Protein AF-A0A933EA79-F1 (afdb_monomer)

Structure (mmCIF, N/CA/C/O backbone):
data_AF-A0A933EA79-F1
#
_entry.id   AF-A0A933EA79-F1
#
loop_
_atom_site.group_PDB
_atom_site.id
_atom_site.type_symbol
_atom_site.label_atom_id
_atom_site.label_alt_id
_atom_site.label_comp_id
_atom_site.label_asym_id
_atom_site.label_entity_id
_atom_site.label_seq_id
_atom_site.pdbx_PDB_ins_code
_atom_site.Cartn_x
_atom_site.Cartn_y
_atom_site.Cartn_z
_atom_site.occupancy
_atom_site.B_iso_or_equiv
_atom_site.auth_seq_id
_atom_site.auth_comp_id
_atom_site.auth_asym_id
_atom_site.auth_atom_id
_atom_site.pdbx_PDB_model_num
ATOM 1 N N . MET A 1 1 ? -2.846 12.516 13.231 1.00 61.47 1 MET A N 1
ATOM 2 C CA . MET A 1 1 ? -3.887 11.471 13.381 1.00 61.47 1 MET A CA 1
ATOM 3 C C . MET A 1 1 ? -3.884 10.872 14.787 1.00 61.47 1 MET A C 1
ATOM 5 O O . MET A 1 1 ? -4.948 10.807 15.383 1.00 61.47 1 MET A O 1
ATOM 9 N N . ALA A 1 2 ? -2.713 10.532 15.344 1.00 61.44 2 ALA A N 1
ATOM 10 C CA . ALA A 1 2 ? -2.578 9.963 16.691 1.00 61.44 2 ALA A CA 1
ATOM 11 C C . ALA A 1 2 ? -3.195 10.804 17.834 1.00 61.44 2 ALA A C 1
ATOM 13 O O . ALA A 1 2 ? -3.840 10.235 18.708 1.00 61.44 2 ALA A O 1
ATOM 14 N N . ALA A 1 3 ? -3.081 12.141 17.806 1.00 64.50 3 ALA A N 1
ATOM 15 C CA . ALA A 1 3 ? -3.673 13.012 18.836 1.00 64.50 3 ALA A CA 1
ATOM 16 C C . ALA A 1 3 ? -5.200 12.821 18.971 1.00 64.50 3 ALA A C 1
ATOM 18 O O . ALA A 1 3 ? -5.701 12.568 20.063 1.00 64.50 3 ALA A O 1
ATOM 19 N N . ASN A 1 4 ? -5.920 12.787 17.844 1.00 82.12 4 ASN A N 1
ATOM 20 C CA . ASN A 1 4 ? -7.371 12.563 17.830 1.00 82.12 4 ASN A CA 1
ATOM 21 C C . ASN A 1 4 ? -7.757 11.154 18.317 1.00 82.12 4 ASN A C 1
ATOM 23 O O . ASN A 1 4 ? -8.870 10.949 18.793 1.00 82.12 4 ASN A O 1
ATOM 27 N N . LEU A 1 5 ? -6.873 10.160 18.173 1.00 85.62 5 LEU A N 1
ATOM 28 C CA . LEU A 1 5 ? -7.143 8.791 18.617 1.00 85.62 5 LEU A CA 1
ATOM 29 C C . LEU A 1 5 ? -7.108 8.680 20.146 1.00 85.62 5 LEU A C 1
ATOM 31 O O . LEU A 1 5 ? -7.945 7.988 20.724 1.00 85.62 5 LEU A O 1
ATOM 35 N N . ILE A 1 6 ? -6.172 9.373 20.797 1.00 86.50 6 ILE A N 1
ATOM 36 C CA . ILE A 1 6 ? -6.068 9.400 22.262 1.00 86.50 6 ILE A CA 1
ATOM 37 C C . ILE A 1 6 ? -7.320 10.047 22.862 1.00 86.50 6 ILE A C 1
ATOM 39 O O . ILE A 1 6 ? -7.935 9.464 23.752 1.00 86.50 6 ILE A O 1
ATOM 43 N N . GLU A 1 7 ? -7.758 11.184 22.318 1.00 87.00 7 GLU A N 1
ATOM 44 C CA . GLU A 1 7 ? -9.000 11.853 22.735 1.00 87.00 7 GLU A CA 1
ATOM 45 C C . GLU A 1 7 ? -10.228 10.942 22.571 1.00 87.00 7 GLU A C 1
ATOM 47 O O . GLU A 1 7 ? -11.078 10.839 23.459 1.00 87.00 7 GLU A O 1
ATOM 52 N N . LEU A 1 8 ? -10.304 10.217 21.450 1.00 85.94 8 LEU A N 1
ATOM 53 C CA . LEU A 1 8 ? -11.374 9.255 21.197 1.00 85.94 8 LEU A CA 1
ATOM 54 C C . LEU A 1 8 ? -11.395 8.129 22.238 1.00 85.94 8 LEU A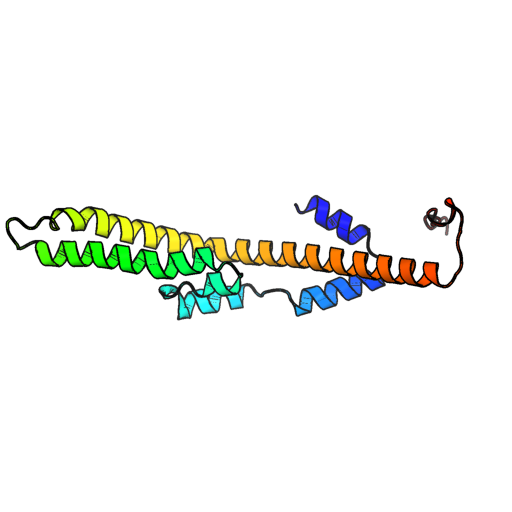 C 1
ATOM 56 O O . LEU A 1 8 ? -12.479 7.772 22.699 1.00 85.94 8 LEU A O 1
ATOM 60 N N . LYS A 1 9 ? -10.235 7.600 22.643 1.00 89.00 9 LYS A N 1
ATOM 61 C CA . LYS A 1 9 ? -10.135 6.575 23.696 1.00 89.00 9 LYS A CA 1
ATOM 62 C C . LYS A 1 9 ? -10.528 7.114 25.067 1.00 89.00 9 LYS A C 1
ATOM 64 O O . LYS A 1 9 ? -11.269 6.450 25.780 1.00 89.00 9 LYS A O 1
ATOM 69 N N . GLN A 1 10 ? -10.097 8.329 25.403 1.00 88.69 10 GLN A N 1
ATOM 70 C CA . GLN A 1 10 ? -10.437 8.991 26.668 1.00 88.69 10 GLN A CA 1
ATOM 71 C C . GLN A 1 10 ? -11.938 9.282 26.807 1.00 88.69 10 GLN A C 1
ATOM 73 O O . GLN A 1 10 ? -12.447 9.375 27.919 1.00 88.69 10 GLN A O 1
ATOM 78 N N . SER A 1 11 ? -12.662 9.405 25.690 1.00 85.94 11 SER A N 1
ATOM 79 C CA . SER A 1 11 ? -14.118 9.596 25.699 1.00 85.94 11 SER A CA 1
ATOM 80 C C . SER A 1 11 ? -14.929 8.332 26.026 1.00 85.94 11 SER A C 1
ATOM 82 O O . SER A 1 11 ? -16.154 8.411 26.149 1.00 85.94 11 SER A O 1
ATOM 84 N N . LEU A 1 12 ? -14.284 7.163 26.115 1.00 87.12 12 LEU A N 1
ATOM 85 C CA . LEU A 1 12 ? -14.943 5.879 26.351 1.00 87.12 12 LEU A CA 1
ATOM 86 C C . LEU A 1 12 ? -14.962 5.521 27.836 1.00 87.12 12 LEU A C 1
ATOM 88 O O . LEU A 1 12 ? -14.043 5.836 28.584 1.00 87.12 12 LEU A O 1
ATOM 92 N N . THR A 1 13 ? -16.007 4.807 28.254 1.00 91.31 13 THR A N 1
ATOM 93 C CA . THR A 1 13 ? -16.044 4.199 29.591 1.00 91.31 13 THR A CA 1
ATOM 94 C C . THR A 1 13 ? -15.141 2.965 29.664 1.00 91.31 13 THR A C 1
ATOM 96 O O . THR A 1 13 ? -14.873 2.336 28.644 1.00 91.31 13 THR A O 1
ATOM 99 N N . GLU A 1 14 ? -14.751 2.542 30.869 1.00 91.19 14 GLU A N 1
ATOM 100 C CA . GLU A 1 14 ? -13.948 1.321 31.096 1.00 91.19 14 GLU A CA 1
ATOM 101 C C . GLU A 1 14 ? -14.539 0.074 30.414 1.00 91.19 14 GLU A C 1
ATOM 103 O O . GLU A 1 14 ? -13.849 -0.704 29.756 1.00 91.19 14 GLU A O 1
ATOM 108 N N . GLN A 1 15 ? -15.862 -0.094 30.501 1.00 88.25 15 GLN A N 1
ATOM 109 C CA . GLN A 1 15 ? -16.555 -1.197 29.833 1.00 88.25 15 GLN A CA 1
ATOM 110 C C . GLN A 1 15 ? -16.462 -1.087 28.304 1.00 88.25 15 GLN A C 1
ATOM 112 O O . GLN A 1 15 ? -16.255 -2.090 27.622 1.00 88.25 15 GLN A O 1
ATOM 117 N N . GLN A 1 16 ? -16.602 0.124 27.757 1.00 88.69 16 GLN A N 1
ATOM 118 C CA . GLN A 1 16 ? -16.485 0.375 26.320 1.00 88.69 16 GLN A CA 1
ATOM 119 C C . GLN A 1 16 ? -15.050 0.193 25.820 1.00 88.69 16 GLN A C 1
ATOM 121 O O . GLN A 1 16 ? -14.868 -0.330 24.723 1.00 88.69 16 GLN A O 1
ATOM 126 N N . LEU A 1 17 ? -14.052 0.575 26.619 1.00 92.56 17 LEU A N 1
ATOM 127 C CA . LEU A 1 17 ? -12.638 0.365 26.329 1.00 92.56 17 LEU A CA 1
ATOM 128 C C . LEU A 1 17 ? -12.315 -1.130 26.274 1.00 92.56 17 LEU A C 1
ATOM 130 O O . LEU A 1 17 ? -11.732 -1.593 25.300 1.00 92.56 17 LEU A O 1
ATOM 134 N N . LYS A 1 18 ? -12.804 -1.915 27.240 1.00 92.94 18 LYS A N 1
ATOM 135 C CA . LYS A 1 18 ? -12.644 -3.374 27.221 1.00 92.94 18 LYS A CA 1
ATOM 136 C C . LYS A 1 18 ? -13.268 -4.010 25.976 1.00 92.94 18 LYS A C 1
ATOM 138 O O . LYS A 1 18 ? -12.674 -4.893 25.364 1.00 92.94 18 LYS A O 1
ATOM 143 N N . VAL A 1 19 ? -14.457 -3.558 25.568 1.00 92.81 19 VAL A N 1
ATOM 144 C CA . VAL A 1 19 ? -15.095 -4.021 24.322 1.00 92.81 19 VAL A CA 1
ATOM 145 C C . VAL A 1 19 ? -14.287 -3.597 23.092 1.00 92.81 19 VAL A C 1
ATOM 147 O O . VAL A 1 19 ? -14.123 -4.403 22.178 1.00 92.81 19 VAL A O 1
ATOM 150 N N . LEU A 1 20 ? -13.763 -2.367 23.066 1.00 93.62 20 LEU A N 1
ATOM 151 C CA . LEU A 1 20 ? -12.885 -1.884 22.001 1.00 93.62 20 LEU A CA 1
ATOM 152 C C . LEU A 1 20 ? -11.650 -2.773 21.867 1.00 93.62 20 LEU A C 1
ATOM 154 O O . LEU A 1 20 ? -11.364 -3.219 20.763 1.00 93.62 20 LEU A O 1
ATOM 158 N N . GLU A 1 21 ? -10.944 -3.045 22.962 1.00 93.94 21 GLU A N 1
ATOM 159 C CA . GLU A 1 21 ? -9.731 -3.866 22.962 1.00 93.94 21 GLU A CA 1
ATOM 160 C C . GLU A 1 21 ? -10.007 -5.296 22.503 1.00 93.94 21 GLU A C 1
ATOM 162 O O . GLU A 1 21 ? -9.278 -5.821 21.663 1.00 93.94 21 GLU A O 1
ATOM 167 N N . LEU A 1 22 ? -11.088 -5.911 22.995 1.00 94.31 22 LEU A N 1
ATOM 168 C CA . LEU A 1 22 ? -11.519 -7.240 22.555 1.00 94.31 22 LEU A CA 1
ATOM 169 C C . LEU A 1 22 ? -11.781 -7.265 21.047 1.00 94.31 22 LEU A C 1
ATOM 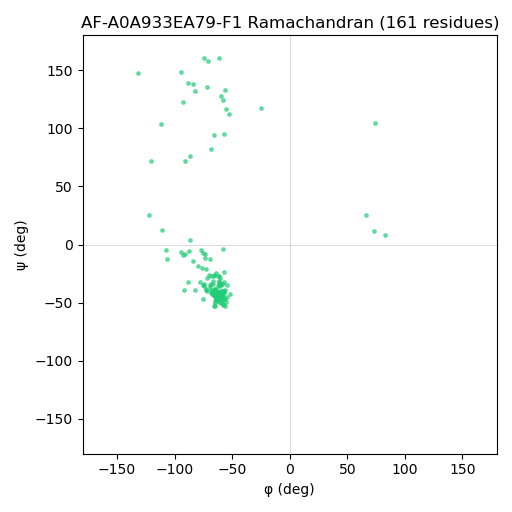171 O O . LEU A 1 22 ? -11.312 -8.152 20.334 1.00 94.31 22 LEU A O 1
ATOM 175 N N . GLU A 1 23 ? -12.516 -6.275 20.552 1.00 93.69 23 GLU A N 1
ATOM 176 C CA . GLU A 1 23 ? -12.939 -6.229 19.161 1.00 93.69 23 GLU A CA 1
ATOM 177 C C . GLU A 1 23 ? -11.802 -5.835 18.210 1.00 93.69 23 GLU A C 1
ATOM 179 O O . GLU A 1 23 ? -11.712 -6.350 17.090 1.00 93.69 23 GLU A O 1
ATOM 184 N N . LEU A 1 24 ? -10.906 -4.961 18.668 1.00 93.94 24 LEU A N 1
ATOM 185 C CA . LEU A 1 24 ? -9.678 -4.605 17.977 1.00 93.94 24 LEU A CA 1
ATOM 186 C C . LEU A 1 24 ? -8.767 -5.823 17.892 1.00 93.94 24 LEU A C 1
ATOM 188 O O . LEU A 1 24 ? -8.396 -6.197 16.787 1.00 93.94 24 LEU A O 1
ATOM 192 N N . ASN A 1 25 ? -8.472 -6.497 19.005 1.00 93.75 25 ASN A N 1
ATOM 193 C CA . ASN A 1 25 ? -7.634 -7.698 19.007 1.00 93.75 25 ASN A CA 1
ATOM 194 C C . ASN A 1 25 ? -8.211 -8.810 18.123 1.00 93.75 25 ASN A C 1
ATOM 196 O O . ASN A 1 25 ? -7.453 -9.517 17.464 1.00 93.75 25 ASN A O 1
ATOM 200 N N . ARG A 1 26 ? -9.542 -8.927 18.041 1.00 94.12 26 ARG A N 1
ATOM 201 C CA . ARG A 1 26 ? -10.214 -9.895 17.164 1.00 94.12 26 ARG A CA 1
ATOM 202 C C . ARG A 1 26 ? -10.080 -9.571 15.673 1.00 94.12 26 ARG A C 1
ATOM 204 O O . ARG A 1 26 ? -10.034 -10.489 14.859 1.00 94.12 26 ARG A O 1
ATOM 211 N N . ARG A 1 27 ? -10.074 -8.289 15.289 1.00 92.56 27 ARG A N 1
ATOM 212 C CA . ARG A 1 27 ? -10.087 -7.857 13.875 1.00 92.56 27 ARG A CA 1
ATOM 213 C C . ARG A 1 27 ? -8.759 -7.307 13.354 1.00 92.56 27 ARG A C 1
ATOM 215 O O . ARG A 1 27 ? -8.620 -7.134 12.141 1.00 92.56 27 ARG A O 1
ATOM 222 N N . LYS A 1 28 ? -7.808 -7.020 14.241 1.00 92.44 28 LYS A N 1
ATOM 223 C CA . LYS A 1 28 ? -6.493 -6.472 13.912 1.00 92.44 28 LYS A CA 1
ATOM 224 C C . LYS A 1 28 ? -5.786 -7.385 12.918 1.00 92.44 28 LYS A C 1
ATOM 226 O O . LYS A 1 28 ? -5.721 -8.600 13.090 1.00 92.44 28 LYS A O 1
ATOM 231 N N . LYS A 1 29 ? -5.231 -6.786 11.870 1.00 89.62 29 LYS A N 1
ATOM 232 C CA . LYS A 1 29 ? -4.420 -7.494 10.882 1.00 89.62 29 LYS A CA 1
ATOM 233 C C . LYS A 1 29 ? -3.003 -7.629 11.419 1.00 89.62 29 LYS A C 1
ATOM 235 O O . LYS A 1 29 ? -2.423 -6.656 11.906 1.00 89.62 29 LYS A O 1
ATOM 240 N N . SER A 1 30 ? -2.444 -8.831 11.335 1.00 90.88 30 SER A N 1
ATOM 241 C CA . SER A 1 30 ? -1.063 -9.077 11.739 1.00 90.88 30 SER A CA 1
ATOM 242 C C . SER A 1 30 ? -0.098 -8.735 10.605 1.00 90.88 30 SER A C 1
ATOM 244 O O . SER A 1 30 ? -0.340 -9.042 9.436 1.00 90.88 30 SER A O 1
ATOM 246 N N . THR A 1 31 ? 1.009 -8.093 10.969 1.00 89.31 31 THR A N 1
ATOM 247 C CA . THR A 1 31 ? 2.069 -7.706 10.036 1.00 89.31 31 THR A CA 1
ATOM 248 C C . THR A 1 31 ? 2.748 -8.917 9.386 1.00 89.31 31 THR A C 1
ATOM 250 O O . THR A 1 31 ? 2.857 -8.925 8.162 1.00 89.31 31 THR A O 1
ATOM 253 N N . PRO A 1 32 ? 3.127 -9.988 10.117 1.00 88.06 32 PRO A N 1
ATOM 254 C CA . PRO A 1 32 ? 3.738 -11.170 9.498 1.00 88.06 32 PRO A CA 1
ATOM 255 C C . PRO A 1 32 ? 2.820 -11.860 8.483 1.00 88.06 32 PRO A C 1
ATOM 257 O O . PRO A 1 32 ? 3.281 -12.337 7.450 1.00 88.06 32 PRO A O 1
ATOM 260 N N . LEU A 1 33 ? 1.505 -11.855 8.729 1.00 88.44 33 LEU A N 1
ATOM 261 C CA . LEU A 1 33 ? 0.533 -12.421 7.795 1.00 88.44 33 LEU A CA 1
ATOM 262 C C . LEU A 1 33 ? 0.344 -11.549 6.549 1.00 88.44 33 LEU A C 1
ATOM 264 O O . LEU A 1 33 ? -0.086 -12.065 5.528 1.00 88.44 33 LEU A O 1
ATOM 268 N N . ALA A 1 34 ? 0.691 -10.259 6.600 1.00 87.62 34 ALA A N 1
ATOM 269 C CA . ALA A 1 34 ? 0.791 -9.425 5.405 1.00 87.62 34 ALA A CA 1
ATOM 270 C C . ALA A 1 34 ? 2.062 -9.747 4.596 1.00 87.62 34 ALA A C 1
ATOM 272 O O . ALA A 1 34 ? 2.020 -9.747 3.365 1.00 87.62 34 ALA A O 1
ATOM 273 N N . TYR A 1 35 ? 3.172 -10.066 5.274 1.00 88.50 35 TYR A N 1
ATOM 274 C CA . TYR A 1 35 ? 4.432 -10.468 4.636 1.00 88.50 35 TYR A CA 1
ATOM 275 C C . TYR A 1 35 ? 4.382 -11.872 4.018 1.00 88.50 35 TYR A C 1
ATOM 277 O O . TYR A 1 35 ? 5.064 -12.118 3.028 1.00 88.50 35 TYR A O 1
ATOM 285 N N . ALA A 1 36 ? 3.569 -12.795 4.537 1.00 90.19 36 ALA A N 1
ATOM 286 C CA . ALA A 1 36 ? 3.471 -14.146 3.976 1.00 90.19 36 ALA A CA 1
ATOM 287 C C . ALA A 1 36 ? 3.005 -14.157 2.495 1.00 90.19 36 ALA A C 1
ATOM 289 O O . ALA A 1 36 ? 3.708 -14.732 1.661 1.00 90.19 36 ALA A O 1
ATOM 290 N N . PRO A 1 37 ? 1.912 -13.470 2.102 1.00 86.56 37 PRO A N 1
ATOM 291 C CA . PRO A 1 37 ? 1.548 -13.291 0.697 1.00 86.56 37 PRO A CA 1
ATOM 292 C C . PRO A 1 37 ? 2.597 -12.533 -0.112 1.00 86.56 37 PRO A C 1
ATOM 294 O O . PRO A 1 37 ? 2.741 -12.799 -1.299 1.00 86.56 37 PRO A O 1
ATOM 297 N N . TRP A 1 38 ? 3.335 -11.611 0.512 1.00 85.31 38 TRP A N 1
ATOM 298 C CA . TRP A 1 38 ? 4.444 -10.937 -0.156 1.00 85.31 38 TRP A CA 1
ATOM 299 C C . TRP A 1 38 ? 5.565 -11.932 -0.496 1.00 85.31 38 TRP A C 1
ATOM 301 O O . TRP A 1 38 ? 6.107 -11.869 -1.587 1.00 85.31 38 TRP A O 1
ATOM 311 N N . PHE A 1 39 ? 5.883 -12.908 0.355 1.00 83.62 39 PHE A N 1
ATOM 312 C CA . PHE A 1 39 ? 6.926 -13.895 0.050 1.00 83.62 39 PHE A CA 1
ATOM 313 C C . PHE A 1 39 ? 6.473 -14.946 -0.980 1.00 83.62 39 PHE A C 1
ATOM 315 O O . PHE A 1 39 ? 7.180 -15.211 -1.948 1.00 83.62 39 PHE A O 1
ATOM 322 N N . PHE A 1 40 ? 5.281 -15.526 -0.811 1.00 84.31 40 PHE A N 1
ATOM 323 C CA . PHE A 1 40 ? 4.829 -16.649 -1.647 1.00 84.31 40 PHE A CA 1
ATOM 324 C C . PHE A 1 40 ? 4.094 -16.223 -2.929 1.00 84.31 40 PHE A C 1
ATOM 326 O O . PHE A 1 40 ? 4.174 -16.905 -3.949 1.00 84.31 40 PHE A O 1
ATOM 333 N N . LEU A 1 41 ? 3.367 -15.103 -2.891 1.00 85.00 41 LEU A N 1
ATOM 334 C CA . LEU A 1 41 ? 2.468 -14.637 -3.959 1.00 85.00 41 LEU A CA 1
ATOM 335 C C . LEU A 1 41 ? 2.842 -13.225 -4.461 1.00 85.00 41 LEU A C 1
ATOM 337 O O . LEU A 1 41 ? 1.994 -12.497 -4.990 1.00 85.00 41 LEU A O 1
ATOM 341 N N . SER A 1 42 ? 4.114 -12.830 -4.322 1.00 74.69 42 SER A N 1
ATOM 342 C CA . SER A 1 42 ? 4.617 -11.504 -4.728 1.00 74.69 42 SER A CA 1
ATOM 343 C C . SER A 1 42 ? 4.320 -11.152 -6.187 1.00 74.69 42 SER A C 1
ATOM 345 O O . SER A 1 42 ? 4.024 -10.005 -6.510 1.00 74.69 42 SER A O 1
ATOM 347 N N . TRP A 1 43 ? 4.340 -12.151 -7.067 1.00 68.81 43 TRP A N 1
ATOM 348 C CA . TRP A 1 43 ? 4.103 -12.011 -8.504 1.00 68.81 43 TRP A CA 1
ATOM 349 C C . TRP A 1 43 ? 2.627 -11.758 -8.871 1.00 68.81 43 TRP A C 1
ATOM 351 O O . TRP A 1 43 ? 2.349 -11.370 -10.000 1.00 68.81 43 TRP A O 1
ATOM 361 N N . ILE A 1 44 ? 1.688 -11.924 -7.927 1.00 80.62 44 ILE A N 1
ATOM 362 C CA . ILE A 1 44 ? 0.249 -11.627 -8.102 1.00 80.62 44 ILE A CA 1
ATOM 363 C C . ILE A 1 44 ? -0.163 -10.357 -7.325 1.00 80.62 44 ILE A C 1
ATOM 365 O O . ILE A 1 44 ? -1.311 -9.931 -7.382 1.00 80.62 44 ILE A O 1
ATOM 369 N N . GLY A 1 45 ? 0.728 -9.745 -6.532 1.00 81.31 45 GLY A N 1
ATOM 370 C CA . GLY A 1 45 ? 0.366 -8.577 -5.711 1.00 81.31 45 GLY A CA 1
ATOM 371 C C . GLY A 1 45 ? -0.643 -8.877 -4.592 1.00 81.31 45 GLY A C 1
ATOM 372 O O . GLY A 1 45 ? -1.381 -7.992 -4.153 1.00 81.31 45 GLY A O 1
ATOM 373 N N . THR A 1 46 ? -0.701 -10.130 -4.121 1.00 84.06 46 THR A N 1
ATOM 374 C CA . THR A 1 46 ? -1.736 -10.606 -3.177 1.00 84.06 46 THR A CA 1
ATOM 375 C C . THR A 1 46 ? -1.725 -9.853 -1.841 1.00 84.06 46 THR A C 1
ATOM 377 O O . THR A 1 46 ? -2.766 -9.665 -1.206 1.00 84.06 46 THR A O 1
ATOM 380 N N . HIS A 1 47 ? -0.566 -9.341 -1.423 1.00 83.38 47 HIS A N 1
ATOM 381 C CA . HIS A 1 47 ? -0.411 -8.561 -0.193 1.00 83.38 47 HIS A CA 1
ATOM 382 C C . HIS A 1 47 ? -1.237 -7.263 -0.184 1.00 83.38 47 HIS A C 1
ATOM 384 O O . HIS A 1 47 ? -1.670 -6.823 0.881 1.00 83.38 47 HIS A O 1
ATOM 390 N N . LYS A 1 48 ? -1.542 -6.675 -1.350 1.00 86.94 48 LYS A N 1
ATOM 391 C CA . LYS A 1 48 ? -2.415 -5.489 -1.457 1.00 86.94 48 LYS A CA 1
ATOM 392 C C . LYS A 1 48 ? -3.890 -5.821 -1.257 1.00 86.94 48 LYS A C 1
ATOM 394 O O . LYS A 1 48 ? -4.619 -5.042 -0.638 1.00 86.94 48 LYS A O 1
ATOM 399 N N . PHE A 1 49 ? -4.321 -7.001 -1.698 1.00 86.88 49 PHE A N 1
ATOM 400 C CA . PHE A 1 49 ? -5.685 -7.485 -1.479 1.00 86.88 49 PHE A CA 1
ATOM 401 C C . PHE A 1 49 ? -5.953 -7.789 -0.002 1.00 86.88 49 PHE A C 1
ATOM 403 O O . PHE A 1 49 ? -7.043 -7.501 0.489 1.00 86.88 49 PHE A O 1
ATOM 410 N N . TYR A 1 50 ? -4.946 -8.2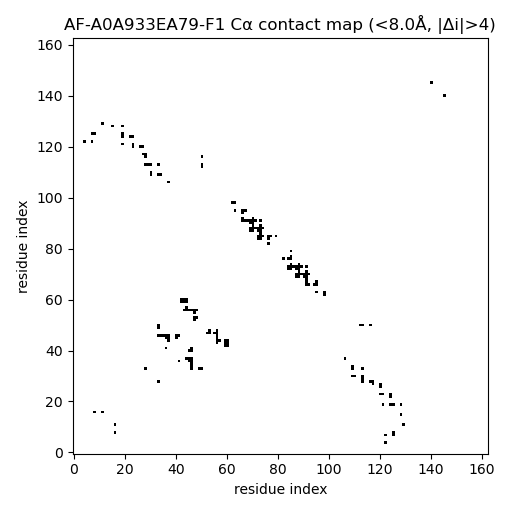66 0.739 1.00 86.19 50 TYR A N 1
ATOM 411 C CA . TYR A 1 50 ? -5.053 -8.469 2.189 1.00 86.19 50 TYR A CA 1
ATOM 412 C C . TYR A 1 50 ? -5.386 -7.175 2.954 1.00 86.19 50 TYR A C 1
ATOM 414 O O . TYR A 1 50 ? -6.128 -7.201 3.939 1.00 86.19 50 TYR A O 1
ATOM 422 N N . LEU A 1 51 ? -4.884 -6.036 2.467 1.00 84.81 51 LEU A N 1
ATOM 423 C CA . LEU A 1 51 ? -5.142 -4.701 3.014 1.00 84.81 51 LEU A CA 1
ATOM 424 C C . LEU A 1 51 ? -6.422 -4.044 2.461 1.00 84.81 51 LEU A C 1
ATOM 426 O O . LEU A 1 51 ? -6.698 -2.889 2.776 1.00 84.81 51 LEU A O 1
ATOM 430 N N . GLY A 1 52 ? -7.196 -4.745 1.624 1.00 83.31 52 GLY A N 1
ATOM 431 C CA . GLY A 1 52 ? -8.413 -4.217 0.996 1.00 83.31 52 GLY A CA 1
ATOM 432 C C . GLY A 1 52 ? -8.164 -3.203 -0.128 1.00 83.31 52 GLY A C 1
ATOM 433 O O . GLY A 1 52 ?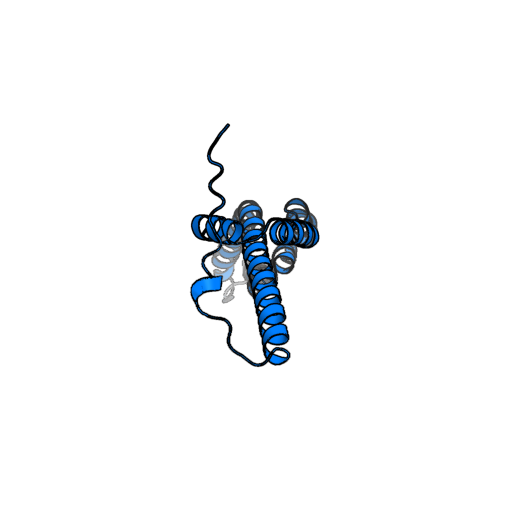 -9.100 -2.554 -0.592 1.00 83.31 52 GLY A O 1
ATOM 434 N N . LYS A 1 53 ? -6.918 -3.058 -0.596 1.00 85.94 53 LYS A N 1
ATOM 435 C CA . LYS A 1 53 ? -6.527 -2.108 -1.646 1.00 85.94 53 LYS A CA 1
ATOM 436 C C . LYS A 1 53 ? -6.603 -2.750 -3.035 1.00 85.94 53 LYS A C 1
ATOM 438 O O . LYS A 1 53 ? -5.581 -3.017 -3.662 1.00 85.94 53 LYS A O 1
ATOM 443 N N . ILE A 1 54 ? -7.823 -2.990 -3.519 1.00 85.50 54 ILE A N 1
ATOM 444 C CA . ILE A 1 54 ? -8.075 -3.711 -4.785 1.00 85.50 54 ILE A CA 1
ATOM 445 C C . ILE A 1 54 ? -7.401 -3.020 -5.983 1.00 85.50 54 ILE A C 1
ATOM 447 O O . ILE A 1 54 ? -6.751 -3.688 -6.782 1.00 85.50 54 ILE A O 1
ATOM 451 N N . GLY A 1 55 ? -7.496 -1.688 -6.083 1.00 85.06 55 GLY A N 1
ATOM 452 C CA . GLY A 1 55 ? -6.909 -0.935 -7.201 1.00 85.06 55 GLY A CA 1
ATOM 453 C C . GLY A 1 55 ? -5.382 -1.048 -7.282 1.00 85.06 55 GLY A C 1
ATOM 454 O O . GLY A 1 55 ? -4.841 -1.298 -8.355 1.00 85.06 55 GLY A O 1
ATOM 455 N N . GLU A 1 56 ? -4.685 -0.941 -6.144 1.00 84.69 56 GLU A N 1
ATOM 456 C CA . GLU A 1 56 ? -3.229 -1.151 -6.095 1.00 84.69 56 GLU A CA 1
ATOM 457 C C . GLU A 1 56 ? -2.871 -2.611 -6.421 1.00 84.69 56 GLU A C 1
ATOM 459 O O . GLU A 1 56 ? -1.915 -2.852 -7.151 1.00 84.69 56 GLU A O 1
ATOM 464 N N . GLY A 1 57 ? -3.658 -3.582 -5.941 1.00 86.38 57 GLY A N 1
ATOM 465 C CA . GLY A 1 57 ? -3.466 -5.001 -6.263 1.00 86.38 57 GLY A CA 1
ATOM 466 C C . GLY A 1 57 ? -3.576 -5.297 -7.760 1.00 86.38 57 GLY A C 1
ATOM 467 O O .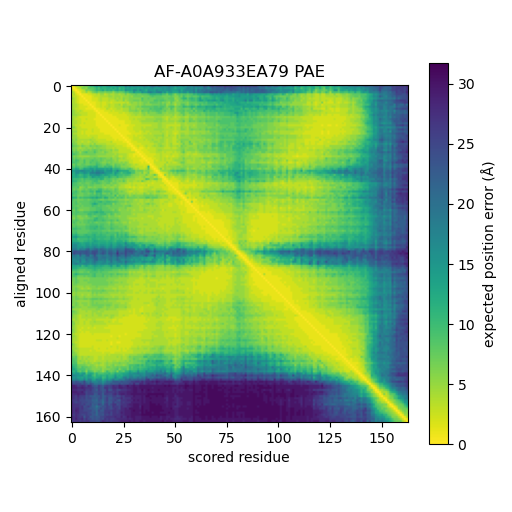 GLY A 1 57 ? -2.745 -6.017 -8.304 1.00 86.38 57 GLY A O 1
ATOM 468 N N . MET A 1 58 ? -4.535 -4.679 -8.457 1.00 88.94 58 MET A N 1
ATOM 469 C CA . MET A 1 58 ? -4.644 -4.808 -9.914 1.00 88.94 58 MET A CA 1
ATOM 470 C C . MET A 1 58 ? -3.423 -4.234 -10.639 1.00 88.94 58 MET A C 1
ATOM 472 O O . MET A 1 58 ? -2.927 -4.861 -11.571 1.00 88.94 58 MET A O 1
ATOM 476 N N . ALA A 1 59 ? -2.893 -3.086 -10.207 1.00 87.69 59 ALA A N 1
ATOM 477 C CA . ALA A 1 59 ? -1.689 -2.519 -10.814 1.00 87.69 59 ALA A CA 1
ATOM 478 C C . ALA A 1 59 ? -0.495 -3.486 -10.718 1.00 87.69 59 ALA A C 1
ATOM 480 O O . ALA A 1 59 ? 0.200 -3.684 -11.711 1.00 87.69 59 ALA A O 1
ATOM 481 N N . TYR A 1 60 ? -0.319 -4.151 -9.571 1.00 87.56 60 TYR A N 1
ATOM 482 C CA . TYR A 1 60 ? 0.700 -5.192 -9.389 1.00 87.56 60 TYR A CA 1
ATOM 483 C C . TYR A 1 60 ? 0.515 -6.404 -10.310 1.00 87.56 60 TYR A C 1
ATOM 485 O O . TYR A 1 60 ? 1.496 -7.054 -10.650 1.00 87.56 60 TYR A O 1
ATOM 493 N N . ILE A 1 61 ? -0.715 -6.702 -10.736 1.00 89.19 61 ILE A N 1
ATOM 494 C CA . ILE A 1 61 ? -0.982 -7.788 -11.681 1.00 89.19 61 ILE A CA 1
ATOM 495 C C . ILE A 1 61 ? -0.746 -7.342 -13.118 1.00 89.19 61 ILE A C 1
ATOM 497 O O . ILE A 1 61 ? -0.230 -8.136 -13.875 1.00 89.19 61 ILE A O 1
ATOM 501 N N . PHE A 1 62 ? -1.103 -6.128 -13.539 1.00 91.00 62 PHE A N 1
ATOM 502 C CA . PHE A 1 62 ? -1.045 -5.769 -14.967 1.00 91.00 62 PHE A CA 1
ATOM 503 C C . PHE A 1 62 ? 0.277 -5.122 -15.401 1.00 91.00 62 PHE A C 1
ATOM 505 O O . PHE A 1 62 ? 0.784 -5.444 -16.477 1.00 91.00 62 PHE A O 1
ATOM 512 N N . LEU A 1 63 ? 0.873 -4.249 -14.578 1.00 90.81 63 LEU A N 1
ATOM 513 C CA . LEU A 1 63 ? 2.121 -3.551 -14.926 1.00 90.81 63 LEU A CA 1
ATOM 514 C C . LEU A 1 63 ? 3.286 -4.482 -15.293 1.00 90.81 63 LEU A C 1
ATOM 516 O O . LEU A 1 63 ? 3.924 -4.214 -16.314 1.00 90.81 63 LEU A O 1
ATOM 520 N N . PRO A 1 64 ? 3.592 -5.555 -14.535 1.00 90.62 64 PRO A N 1
ATOM 521 C CA . PRO A 1 64 ? 4.740 -6.392 -14.866 1.00 90.62 64 PRO A CA 1
ATOM 522 C C . PRO A 1 64 ? 4.551 -7.147 -16.182 1.00 90.62 64 PRO A C 1
ATOM 524 O O . PRO A 1 64 ? 5.525 -7.337 -16.902 1.00 90.62 64 PRO A O 1
ATOM 527 N N . TRP A 1 65 ? 3.321 -7.519 -16.552 1.00 91.50 65 TRP A N 1
ATOM 528 C CA . TRP A 1 65 ? 3.061 -8.192 -17.830 1.00 91.50 65 TRP A CA 1
ATOM 529 C C . TRP A 1 65 ? 3.194 -7.239 -19.009 1.00 91.50 65 TRP A C 1
ATOM 531 O O . TRP A 1 65 ? 3.746 -7.625 -20.034 1.00 91.50 65 TRP A O 1
ATOM 541 N N . VAL A 1 66 ? 2.754 -5.987 -18.859 1.00 92.44 66 VAL A N 1
ATOM 542 C CA . VAL A 1 66 ? 2.972 -4.951 -19.878 1.00 92.44 66 VAL A CA 1
ATOM 543 C C . VAL A 1 66 ? 4.467 -4.668 -20.038 1.00 92.44 66 VAL A C 1
ATOM 545 O O . VAL A 1 66 ? 4.971 -4.672 -21.159 1.00 92.44 66 VAL A O 1
ATOM 548 N N . ALA A 1 67 ? 5.199 -4.485 -18.936 1.00 92.31 67 ALA A N 1
ATOM 549 C CA . ALA A 1 67 ? 6.644 -4.260 -18.974 1.00 92.31 67 ALA A CA 1
ATOM 550 C C . ALA A 1 67 ? 7.396 -5.452 -19.595 1.00 92.31 67 ALA A C 1
ATOM 552 O O . ALA A 1 67 ? 8.275 -5.258 -20.436 1.00 92.31 67 ALA A O 1
ATOM 553 N N . LEU A 1 68 ? 7.008 -6.682 -19.243 1.00 92.12 68 LEU A N 1
ATOM 554 C CA . LEU A 1 68 ? 7.580 -7.902 -19.808 1.00 92.12 68 LEU A CA 1
ATOM 555 C C . LEU A 1 68 ? 7.263 -8.039 -21.300 1.00 92.12 68 LEU A C 1
ATOM 557 O O . LEU A 1 68 ? 8.157 -8.371 -22.070 1.00 92.12 68 LEU A O 1
ATOM 561 N N . PHE A 1 69 ? 6.033 -7.746 -21.727 1.00 91.56 69 PHE A N 1
ATOM 562 C CA . PHE A 1 69 ? 5.646 -7.764 -23.139 1.00 91.56 69 PHE A CA 1
ATOM 563 C C . PHE A 1 69 ? 6.489 -6.786 -23.967 1.00 91.56 69 PHE A C 1
ATOM 565 O O . PHE A 1 69 ? 7.010 -7.166 -25.014 1.00 91.56 69 PHE A O 1
ATOM 572 N N . LEU A 1 70 ? 6.682 -5.556 -23.477 1.00 90.56 70 LEU A N 1
ATOM 573 C CA . LEU A 1 70 ? 7.526 -4.556 -24.139 1.00 90.56 70 LEU A CA 1
ATOM 574 C C . LEU A 1 70 ? 8.990 -5.002 -24.207 1.00 90.56 70 LEU A C 1
ATOM 576 O O . LEU A 1 70 ? 9.626 -4.882 -25.252 1.00 90.56 70 LEU A O 1
ATOM 580 N N . PHE A 1 71 ? 9.515 -5.550 -23.110 1.00 92.12 71 PHE A N 1
ATOM 581 C CA . PHE A 1 71 ? 10.887 -6.042 -23.045 1.00 92.12 71 PHE A CA 1
ATOM 582 C C . PHE A 1 71 ? 11.123 -7.235 -23.984 1.00 92.12 71 PHE A C 1
ATOM 584 O O . PHE A 1 71 ? 12.060 -7.216 -24.777 1.00 92.12 71 PHE A O 1
ATOM 591 N N . VAL A 1 72 ? 10.250 -8.246 -23.948 1.00 91.44 72 VAL A N 1
ATOM 592 C CA . VAL A 1 72 ? 10.343 -9.446 -24.794 1.00 91.44 72 VAL A CA 1
ATOM 593 C C . VAL A 1 72 ? 10.116 -9.105 -26.268 1.00 91.44 72 VAL A C 1
ATOM 595 O O . VAL A 1 72 ? 10.861 -9.584 -27.119 1.00 91.44 72 VAL A O 1
ATOM 598 N N . GLY A 1 73 ? 9.152 -8.235 -26.585 1.00 88.62 73 GLY A N 1
ATOM 599 C CA . GLY A 1 73 ? 8.951 -7.731 -27.947 1.00 88.62 73 GLY A CA 1
ATOM 600 C C . GLY A 1 73 ? 10.179 -6.983 -28.478 1.00 88.62 73 GLY A C 1
ATOM 601 O O . GLY A 1 73 ? 10.580 -7.184 -29.625 1.00 88.62 73 GLY A O 1
ATOM 602 N N . GLY A 1 74 ? 10.834 -6.192 -27.622 1.00 89.00 74 GLY A N 1
ATOM 603 C CA . GLY A 1 74 ? 12.120 -5.566 -27.932 1.00 89.00 74 GLY A CA 1
ATOM 604 C C . GLY A 1 74 ? 13.244 -6.583 -28.161 1.00 89.00 74 GLY A C 1
ATOM 605 O O . GLY A 1 74 ? 14.018 -6.430 -29.099 1.00 89.00 74 GLY A O 1
ATOM 606 N N . LEU A 1 75 ? 13.319 -7.655 -27.363 1.00 89.19 75 LEU A N 1
ATOM 607 C CA . LEU A 1 75 ? 14.342 -8.700 -27.515 1.00 89.19 75 LEU A CA 1
ATOM 608 C C . LEU A 1 75 ? 14.192 -9.516 -28.803 1.00 89.19 75 LEU A C 1
ATOM 610 O O . LEU A 1 75 ? 15.190 -9.824 -29.443 1.00 89.19 75 LEU A O 1
ATOM 614 N N . ILE A 1 76 ? 12.969 -9.874 -29.195 1.00 87.62 76 ILE A N 1
ATOM 615 C CA . ILE A 1 76 ? 12.726 -10.698 -30.395 1.00 87.62 76 ILE A CA 1
ATOM 616 C C . ILE A 1 76 ? 13.132 -9.953 -31.675 1.00 87.62 76 ILE A C 1
ATOM 618 O O . ILE A 1 76 ? 13.489 -10.570 -32.679 1.00 87.62 76 ILE A O 1
ATOM 622 N N . THR A 1 77 ? 13.110 -8.624 -31.637 1.00 83.75 77 THR A N 1
ATOM 623 C CA . THR A 1 77 ? 13.319 -7.784 -32.812 1.00 83.75 77 THR A CA 1
ATOM 624 C C . THR A 1 77 ? 14.751 -7.311 -33.025 1.00 83.75 77 THR A C 1
ATOM 626 O O . THR A 1 77 ? 15.040 -6.786 -34.093 1.00 83.75 77 THR A O 1
ATOM 629 N N . ILE A 1 78 ? 15.679 -7.572 -32.097 1.00 82.00 78 ILE A N 1
ATOM 630 C CA . ILE A 1 78 ? 17.083 -7.117 -32.180 1.00 82.00 78 ILE A CA 1
ATOM 631 C C . ILE A 1 78 ? 17.834 -7.569 -33.445 1.00 82.00 78 ILE A C 1
ATOM 633 O O . ILE A 1 78 ? 18.799 -6.922 -33.831 1.00 82.00 78 ILE A O 1
ATOM 637 N N . ASN A 1 79 ? 17.394 -8.655 -34.088 1.00 79.31 79 ASN A N 1
ATOM 638 C CA . ASN A 1 79 ? 17.991 -9.193 -35.317 1.00 79.31 79 ASN A CA 1
ATOM 639 C C . ASN A 1 79 ? 17.079 -9.016 -36.549 1.00 79.31 79 ASN A C 1
ATOM 641 O O . ASN A 1 79 ? 17.291 -9.672 -37.565 1.00 79.31 79 ASN A O 1
ATOM 645 N N . GLN A 1 80 ? 16.018 -8.209 -36.441 1.00 79.38 80 GLN A N 1
ATOM 646 C CA . GLN A 1 80 ? 15.038 -7.991 -37.506 1.00 79.38 80 GLN A CA 1
ATOM 647 C C . GLN A 1 80 ? 15.140 -6.558 -38.031 1.00 79.38 80 GLN A C 1
ATOM 649 O O . GLN A 1 80 ? 14.652 -5.611 -37.402 1.00 79.38 80 GLN A O 1
ATOM 654 N N . ASP A 1 81 ? 15.749 -6.416 -39.208 1.00 74.56 81 ASP A N 1
ATOM 655 C CA . ASP A 1 81 ? 15.888 -5.134 -39.892 1.00 74.56 81 ASP A CA 1
ATOM 656 C C . ASP A 1 81 ? 14.510 -4.515 -40.180 1.00 74.56 81 ASP A C 1
ATOM 658 O O . ASP A 1 81 ? 13.619 -5.151 -40.745 1.00 74.56 81 ASP A O 1
ATOM 662 N N . GLY A 1 82 ? 14.325 -3.255 -39.776 1.00 71.19 82 GLY A N 1
ATOM 663 C CA . GLY A 1 82 ? 13.120 -2.475 -40.080 1.00 71.19 82 GLY A CA 1
ATOM 664 C C . GLY A 1 82 ? 11.911 -2.711 -39.167 1.00 71.19 82 GLY A C 1
ATOM 665 O O . GLY A 1 82 ? 10.835 -2.184 -39.451 1.00 71.19 82 GLY A O 1
ATOM 666 N N . SER A 1 83 ? 12.046 -3.458 -38.065 1.00 74.81 83 SER A N 1
ATOM 667 C CA . SER A 1 83 ? 10.931 -3.613 -37.125 1.00 74.81 83 SER A CA 1
ATOM 668 C C . SER A 1 83 ? 10.672 -2.319 -36.320 1.00 74.81 83 SER A C 1
ATOM 670 O O . SER A 1 83 ? 11.603 -1.716 -35.778 1.00 74.81 83 SER A O 1
ATOM 672 N N . PRO A 1 84 ? 9.406 -1.891 -36.156 1.00 69.31 84 PRO A N 1
ATOM 673 C CA . PRO A 1 84 ? 9.073 -0.730 -35.325 1.00 69.31 84 PRO A CA 1
ATOM 674 C C . PRO A 1 84 ? 9.295 -0.993 -33.824 1.00 69.31 84 PRO A C 1
ATOM 676 O O . PRO A 1 84 ? 9.281 -0.063 -33.020 1.00 69.31 84 PRO A O 1
ATOM 679 N N . PHE A 1 85 ? 9.498 -2.256 -33.434 1.00 70.69 85 PHE A N 1
ATOM 680 C CA . PHE A 1 85 ? 9.610 -2.685 -32.040 1.00 70.69 85 PHE A CA 1
ATOM 681 C C . PHE A 1 85 ? 11.053 -2.727 -31.514 1.00 70.69 85 PHE A C 1
ATOM 683 O O . PHE A 1 85 ? 11.240 -2.826 -30.303 1.00 70.69 85 PHE A O 1
ATOM 690 N N . LEU A 1 86 ? 12.064 -2.562 -32.376 1.00 70.88 86 LEU A N 1
ATOM 691 C CA . LEU A 1 86 ? 13.486 -2.547 -31.996 1.00 70.88 86 LEU A CA 1
ATOM 692 C C . LEU A 1 86 ? 13.798 -1.459 -30.949 1.00 70.88 86 LEU A C 1
ATOM 694 O O . LEU A 1 86 ? 14.620 -1.641 -30.053 1.00 70.88 86 LEU A O 1
ATOM 698 N N . GLY A 1 87 ? 13.065 -0.341 -31.005 1.00 79.88 87 GLY A N 1
ATOM 699 C CA . GLY A 1 87 ? 13.151 0.747 -30.029 1.00 79.88 87 GLY A CA 1
ATOM 700 C C . GLY A 1 87 ? 12.524 0.445 -28.661 1.00 79.88 87 GLY A C 1
ATOM 701 O O . GLY A 1 87 ? 12.696 1.241 -27.741 1.00 79.88 87 GLY A O 1
ATOM 702 N N . LEU A 1 88 ? 11.807 -0.674 -28.489 1.00 85.31 88 LEU A N 1
ATOM 703 C CA . LEU A 1 88 ? 11.083 -0.988 -27.250 1.00 85.31 88 LEU A CA 1
ATOM 704 C C . LEU A 1 88 ? 11.937 -1.649 -26.165 1.00 85.31 88 LEU A C 1
ATOM 706 O O . LEU A 1 88 ? 11.525 -1.679 -25.005 1.00 85.31 88 LEU A O 1
ATOM 710 N N . LEU A 1 89 ? 13.135 -2.137 -26.494 1.00 8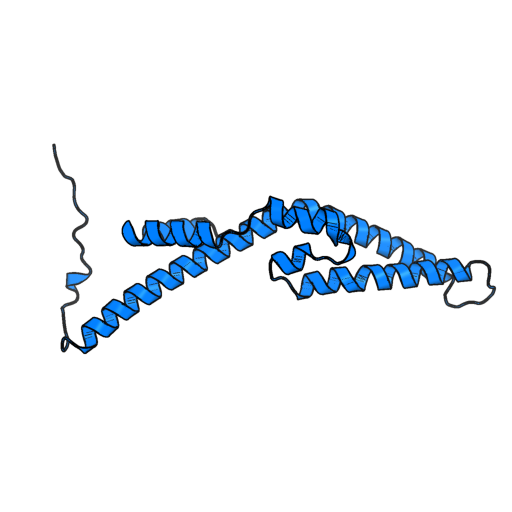8.62 89 LEU A N 1
ATOM 711 C CA . LEU A 1 89 ? 13.991 -2.819 -25.521 1.00 88.62 89 LEU A CA 1
ATOM 712 C C . LEU A 1 89 ? 14.418 -1.891 -24.372 1.00 88.62 89 LEU A C 1
ATOM 714 O O . LEU A 1 89 ? 14.372 -2.269 -23.200 1.00 88.62 89 LEU A O 1
ATOM 718 N N . LEU A 1 90 ? 14.793 -0.654 -24.697 1.00 88.38 90 LEU A N 1
ATOM 719 C CA . LEU A 1 90 ? 15.198 0.351 -23.713 1.00 88.38 90 LEU A CA 1
ATOM 720 C C . LEU A 1 90 ? 14.041 0.774 -22.788 1.00 88.38 90 LEU A C 1
ATOM 722 O O . LEU A 1 90 ? 14.196 0.656 -21.574 1.00 88.38 90 LEU A O 1
ATOM 726 N N . PRO A 1 91 ? 12.861 1.198 -23.284 1.00 89.88 91 PRO A N 1
ATOM 727 C CA . PRO A 1 91 ? 11.741 1.524 -22.404 1.00 89.88 91 PRO A CA 1
ATOM 728 C C . PRO A 1 91 ? 11.192 0.294 -21.665 1.00 89.88 91 PRO A C 1
ATOM 730 O O . PRO A 1 91 ? 10.804 0.418 -20.507 1.00 89.88 91 PRO A O 1
ATOM 733 N N . GLY A 1 92 ? 11.204 -0.896 -22.279 1.00 91.44 92 GLY A N 1
ATOM 734 C CA . GLY A 1 92 ? 10.806 -2.146 -21.626 1.00 91.44 92 GLY A CA 1
ATOM 735 C C . GLY A 1 92 ? 11.724 -2.514 -20.459 1.00 91.44 92 GLY A C 1
ATOM 736 O O . GLY A 1 92 ? 11.251 -2.792 -19.358 1.00 91.44 92 GLY A O 1
ATOM 737 N N . SER A 1 93 ? 13.042 -2.443 -20.660 1.00 92.12 93 SER A N 1
ATOM 738 C CA . SER A 1 93 ? 14.016 -2.683 -19.586 1.00 92.12 93 SER A CA 1
ATOM 739 C C . SER A 1 93 ? 13.928 -1.621 -18.485 1.00 92.12 93 SER A C 1
ATOM 741 O O . SER A 1 93 ? 13.884 -1.976 -17.308 1.00 92.12 93 SER A O 1
ATOM 743 N N . ALA A 1 94 ? 13.790 -0.337 -18.834 1.00 94.31 94 ALA A N 1
ATOM 744 C CA . ALA A 1 94 ? 13.574 0.734 -17.861 1.00 94.31 94 ALA A CA 1
ATOM 745 C C . ALA A 1 94 ? 12.295 0.522 -17.027 1.00 94.31 94 ALA A C 1
ATOM 747 O O . ALA A 1 94 ? 12.317 0.704 -15.808 1.00 94.31 94 ALA A O 1
ATOM 748 N N . ALA A 1 95 ? 11.196 0.085 -17.653 1.00 93.81 95 ALA A N 1
ATOM 749 C CA . ALA A 1 95 ? 9.945 -0.225 -16.962 1.00 93.81 95 ALA A CA 1
ATOM 750 C C . ALA A 1 95 ? 10.096 -1.397 -15.977 1.00 93.81 95 ALA A C 1
ATOM 752 O O . ALA A 1 95 ? 9.566 -1.330 -14.867 1.00 93.81 95 ALA A O 1
ATOM 753 N N . LEU A 1 96 ? 10.854 -2.440 -16.337 1.00 93.94 96 LEU A N 1
ATOM 754 C CA . LEU A 1 96 ? 11.152 -3.559 -15.436 1.00 93.94 96 LEU A CA 1
ATOM 755 C C . LEU A 1 96 ? 11.988 -3.119 -14.230 1.00 93.94 96 LEU A C 1
ATOM 757 O O . LEU A 1 96 ? 11.679 -3.513 -13.106 1.00 93.94 96 LEU A O 1
ATOM 761 N N . VAL A 1 97 ? 13.001 -2.269 -14.435 1.00 95.50 97 VAL A N 1
ATOM 762 C CA . VAL A 1 97 ? 13.804 -1.722 -13.328 1.00 95.50 97 VAL A CA 1
ATOM 763 C C . VAL A 1 97 ? 12.945 -0.853 -12.412 1.00 95.50 97 VAL A C 1
ATOM 765 O O . VAL A 1 97 ? 12.980 -1.024 -11.194 1.00 95.50 97 VAL A O 1
ATOM 768 N N . ALA A 1 98 ? 12.129 0.041 -12.974 1.00 94.50 98 ALA A N 1
ATOM 769 C CA . ALA A 1 98 ? 11.220 0.875 -12.193 1.00 94.50 98 ALA A CA 1
ATOM 770 C C . ALA A 1 98 ? 10.225 0.029 -11.380 1.00 94.50 98 ALA A C 1
ATOM 772 O O . ALA A 1 98 ? 10.009 0.297 -10.197 1.00 94.50 98 ALA A O 1
ATOM 773 N N . TYR A 1 99 ? 9.668 -1.026 -11.982 1.00 92.44 99 TYR A N 1
ATOM 774 C CA . TYR A 1 99 ? 8.790 -1.966 -11.289 1.00 92.44 99 TYR A CA 1
ATOM 775 C C . TYR A 1 99 ? 9.519 -2.713 -10.166 1.00 92.44 99 TYR A C 1
ATOM 777 O O . TYR A 1 99 ? 8.987 -2.813 -9.063 1.00 92.44 99 TYR A O 1
ATOM 785 N N . ALA A 1 100 ? 10.747 -3.184 -10.403 1.00 91.50 100 ALA A N 1
ATOM 786 C CA . ALA A 1 100 ? 11.552 -3.862 -9.389 1.00 91.50 100 ALA A CA 1
ATOM 787 C C . ALA A 1 100 ? 11.850 -2.948 -8.189 1.00 91.50 100 ALA A C 1
ATOM 789 O O . ALA A 1 100 ? 11.709 -3.372 -7.042 1.00 91.50 100 ALA A O 1
ATOM 790 N N . ILE A 1 101 ? 12.188 -1.678 -8.443 1.00 94.56 101 ILE A N 1
ATOM 791 C CA . ILE A 1 101 ? 12.385 -0.673 -7.389 1.00 94.56 101 ILE A CA 1
ATOM 792 C C . ILE A 1 101 ? 11.081 -0.449 -6.621 1.00 94.56 101 ILE A C 1
ATOM 794 O O . ILE A 1 101 ? 11.085 -0.467 -5.393 1.00 94.56 101 ILE A O 1
ATOM 798 N N . TRP A 1 102 ? 9.958 -0.264 -7.319 1.00 91.69 102 TRP A N 1
ATOM 799 C CA . TRP A 1 102 ? 8.660 -0.049 -6.677 1.00 91.69 102 TRP A CA 1
ATOM 800 C C . TRP A 1 102 ? 8.239 -1.237 -5.801 1.00 91.69 102 TRP A C 1
ATOM 802 O O . TRP A 1 102 ? 7.865 -1.040 -4.644 1.00 91.69 102 TRP A O 1
ATOM 812 N N . TRP A 1 103 ? 8.377 -2.460 -6.317 1.00 89.31 103 TRP A N 1
ATOM 813 C CA . TRP A 1 103 ? 8.131 -3.704 -5.586 1.00 89.31 103 TRP A CA 1
ATOM 814 C C . TRP A 1 103 ? 9.010 -3.811 -4.330 1.00 89.31 103 TRP A C 1
ATOM 816 O O . TRP A 1 103 ? 8.528 -4.191 -3.260 1.00 89.31 103 TRP A O 1
ATOM 826 N N . PHE A 1 104 ? 10.279 -3.404 -4.428 1.00 90.50 104 PHE A N 1
ATOM 827 C CA . PHE A 1 104 ? 11.211 -3.413 -3.303 1.00 90.50 104 PHE A CA 1
ATOM 828 C C . PHE A 1 104 ? 10.899 -2.331 -2.258 1.00 90.50 104 PHE A C 1
ATOM 830 O O . PHE A 1 104 ? 10.952 -2.591 -1.061 1.00 90.50 104 PHE A O 1
ATOM 837 N N . VAL A 1 105 ? 10.511 -1.122 -2.669 1.00 91.88 105 VAL A N 1
ATOM 838 C CA . VAL A 1 105 ? 10.059 -0.066 -1.741 1.00 91.88 105 VAL A CA 1
ATOM 839 C C . VAL A 1 105 ? 8.799 -0.501 -0.986 1.00 91.88 105 VAL A C 1
ATOM 841 O O . VAL A 1 105 ? 8.623 -0.190 0.199 1.00 91.88 105 VAL A O 1
ATOM 844 N N . ASP A 1 106 ? 7.919 -1.250 -1.645 1.00 88.62 106 ASP A N 1
ATOM 845 C CA . ASP A 1 106 ? 6.690 -1.733 -1.027 1.00 88.62 106 ASP A CA 1
ATOM 846 C C . ASP A 1 106 ? 6.946 -2.773 0.076 1.00 88.62 106 ASP A C 1
ATOM 848 O O . ASP A 1 106 ? 6.194 -2.793 1.051 1.00 88.62 106 ASP A O 1
ATOM 852 N N . LEU A 1 107 ? 8.052 -3.534 0.018 1.00 89.19 107 LEU A N 1
ATOM 853 C CA . LEU A 1 107 ? 8.493 -4.428 1.104 1.00 89.19 107 LEU A CA 1
ATOM 854 C C . LEU A 1 107 ? 8.623 -3.679 2.440 1.00 89.19 107 LEU A C 1
ATOM 856 O O . LEU A 1 107 ? 8.149 -4.148 3.479 1.00 89.19 107 LEU A O 1
ATOM 860 N N . PHE A 1 108 ? 9.239 -2.496 2.416 1.00 90.69 108 PHE A N 1
ATOM 861 C CA . PHE A 1 108 ? 9.398 -1.658 3.608 1.00 90.69 108 PHE A CA 1
ATOM 862 C C . PHE A 1 108 ? 8.108 -0.916 3.959 1.00 90.69 108 PHE A C 1
ATOM 864 O O . PHE A 1 108 ? 7.788 -0.710 5.129 1.00 90.69 108 PHE A O 1
ATOM 871 N N . THR A 1 109 ? 7.323 -0.552 2.948 1.00 90.56 109 THR A N 1
ATOM 872 C CA . THR A 1 109 ? 6.088 0.213 3.146 1.00 90.56 109 THR A CA 1
ATOM 873 C C . THR A 1 109 ? 4.943 -0.656 3.677 1.00 90.56 109 THR A C 1
ATOM 875 O O . THR A 1 109 ? 3.992 -0.135 4.263 1.00 90.56 109 THR A O 1
ATOM 878 N N . LEU A 1 110 ? 5.004 -1.980 3.514 1.00 89.62 110 LEU A N 1
ATOM 879 C CA . LEU A 1 110 ? 3.969 -2.917 3.958 1.00 89.62 110 LEU A CA 1
ATOM 880 C C . LEU A 1 110 ? 3.684 -2.820 5.460 1.00 89.62 110 LEU A C 1
ATOM 882 O O . LEU A 1 110 ? 2.519 -2.790 5.857 1.00 89.62 110 LEU A O 1
ATOM 886 N N . HIS A 1 111 ? 4.728 -2.695 6.283 1.00 90.12 111 HIS A N 1
ATOM 887 C CA . HIS A 1 111 ? 4.584 -2.510 7.725 1.00 90.12 111 HIS A CA 1
ATOM 888 C C . HIS A 1 111 ? 3.727 -1.278 8.049 1.00 90.12 111 HIS A C 1
ATOM 890 O O . HIS A 1 111 ? 2.692 -1.398 8.706 1.00 90.12 111 HIS A O 1
ATOM 896 N N . SER A 1 112 ? 4.083 -0.118 7.482 1.00 91.12 112 SER A N 1
ATOM 897 C CA . SER A 1 112 ? 3.322 1.122 7.679 1.00 91.12 112 SER A CA 1
ATOM 898 C C . SER A 1 112 ? 1.886 1.008 7.159 1.00 91.12 112 SER A C 1
ATOM 900 O O . SER A 1 112 ? 0.960 1.564 7.746 1.00 91.12 112 SER A O 1
ATOM 902 N N . GLN A 1 113 ? 1.658 0.269 6.069 1.00 90.88 113 GLN A N 1
ATOM 903 C CA . GLN A 1 113 ? 0.308 0.063 5.537 1.00 90.88 113 GLN A CA 1
ATOM 904 C C . GLN A 1 113 ? -0.578 -0.757 6.485 1.00 90.88 113 GLN A C 1
ATOM 906 O O . GLN A 1 113 ? -1.753 -0.424 6.649 1.00 90.88 113 GLN A O 1
ATOM 911 N N . VAL A 1 114 ? -0.028 -1.791 7.129 1.00 92.00 114 VAL A N 1
ATOM 912 C CA . VAL A 1 114 ? -0.748 -2.599 8.126 1.00 92.00 114 VAL A CA 1
ATOM 913 C C . VAL A 1 114 ? -1.086 -1.763 9.360 1.00 92.00 114 VAL A C 1
ATOM 915 O O . VAL A 1 114 ? -2.211 -1.830 9.855 1.00 92.00 114 VAL A O 1
ATOM 918 N N . GLU A 1 115 ? -0.149 -0.947 9.842 1.00 91.50 115 GLU A N 1
ATOM 919 C CA . GLU A 1 115 ? -0.384 -0.058 10.985 1.00 91.50 115 GLU A CA 1
ATOM 920 C C . GLU A 1 115 ? -1.496 0.948 10.698 1.00 91.50 115 GLU A C 1
ATOM 922 O O . GLU A 1 115 ? -2.466 1.018 11.450 1.00 91.50 115 GLU A O 1
ATOM 927 N N . ARG A 1 116 ? -1.435 1.634 9.550 1.00 90.81 116 ARG A N 1
ATOM 928 C CA . ARG A 1 116 ? -2.480 2.578 9.124 1.00 90.81 116 ARG A CA 1
ATOM 929 C C . ARG A 1 116 ? -3.850 1.911 9.012 1.00 90.81 116 ARG A C 1
ATOM 931 O O . ARG A 1 116 ? -4.855 2.510 9.389 1.00 90.81 116 ARG A O 1
ATOM 938 N N . PHE A 1 117 ? -3.907 0.680 8.501 1.00 91.56 117 PHE A N 1
ATOM 939 C CA . PHE A 1 117 ? -5.156 -0.079 8.436 1.00 91.56 117 PHE A CA 1
ATOM 940 C C . PHE A 1 117 ? -5.702 -0.377 9.840 1.00 91.56 117 PHE A C 1
ATOM 942 O O . PHE A 1 117 ? -6.888 -0.177 10.103 1.00 91.56 117 PHE A O 1
ATOM 949 N N . ASN A 1 118 ? -4.837 -0.814 10.757 1.00 93.06 118 ASN A N 1
ATOM 950 C CA . ASN A 1 118 ? -5.215 -1.117 12.135 1.00 93.06 118 ASN A CA 1
ATOM 951 C C . ASN A 1 118 ? -5.670 0.137 12.906 1.00 93.06 118 ASN A C 1
ATOM 953 O O . ASN A 1 118 ? -6.657 0.065 13.636 1.00 93.06 118 ASN A O 1
ATOM 957 N N . GLU A 1 119 ? -5.028 1.289 12.699 1.00 91.81 119 GLU A N 1
ATOM 958 C CA . GLU A 1 119 ? -5.461 2.576 13.266 1.00 91.81 119 GLU A CA 1
ATOM 959 C C . GLU A 1 119 ? -6.850 2.990 12.754 1.00 91.81 119 GLU A C 1
ATOM 961 O O . GLU A 1 119 ? -7.714 3.420 13.520 1.00 91.81 119 GLU A O 1
ATOM 966 N N . GLN A 1 120 ? -7.106 2.836 11.451 1.00 92.06 120 GLN A N 1
ATOM 967 C CA . GLN A 1 120 ? -8.416 3.141 10.867 1.00 92.06 120 GLN A CA 1
ATOM 968 C C . GLN A 1 120 ? -9.513 2.208 11.388 1.00 92.06 120 GLN A C 1
ATOM 970 O O . GLN A 1 120 ? -10.626 2.661 11.677 1.00 92.06 120 GLN A O 1
ATOM 975 N N . LEU A 1 121 ? -9.197 0.918 11.528 1.00 92.31 121 LEU A N 1
ATOM 976 C CA . LEU A 1 121 ? -10.082 -0.076 12.123 1.00 92.31 121 LEU A CA 1
ATOM 977 C C . LEU A 1 121 ? -10.431 0.298 13.568 1.00 92.31 121 LEU A C 1
ATOM 979 O O . LEU A 1 121 ? -11.602 0.257 13.940 1.00 92.31 121 LEU A O 1
ATOM 983 N N . GLU A 1 122 ? -9.448 0.722 14.363 1.00 94.00 122 GLU A N 1
ATOM 984 C CA . GLU A 1 122 ? -9.670 1.178 15.734 1.00 94.00 122 GLU A CA 1
ATOM 985 C C . GLU A 1 122 ? -10.649 2.361 15.784 1.00 94.00 122 GLU A C 1
ATOM 987 O O . GLU A 1 122 ? -11.653 2.312 16.498 1.00 94.00 122 GLU A O 1
ATOM 992 N N . VAL A 1 123 ? -10.448 3.379 14.939 1.00 92.12 123 VAL A N 1
ATOM 993 C CA . VAL A 1 123 ? -11.369 4.524 14.830 1.00 92.12 123 VAL A CA 1
ATOM 994 C C . VAL A 1 123 ? -12.779 4.087 14.416 1.00 92.12 123 VAL A C 1
ATOM 996 O O . VAL A 1 123 ? -13.767 4.588 14.965 1.00 92.12 123 VAL A O 1
ATOM 999 N N . GLN A 1 124 ? -12.911 3.159 13.462 1.00 92.69 124 GLN A N 1
ATOM 1000 C CA . GLN A 1 124 ? -14.217 2.618 13.067 1.00 92.69 124 GLN A CA 1
ATOM 1001 C C . GLN A 1 124 ? -14.924 1.914 14.232 1.00 92.69 124 GLN A C 1
ATOM 1003 O O . GLN A 1 124 ? -16.119 2.148 14.441 1.00 92.69 124 GLN A O 1
ATOM 1008 N N . ILE A 1 125 ? -14.206 1.096 15.009 1.00 92.94 125 ILE A N 1
ATOM 1009 C CA . ILE A 1 125 ? -14.772 0.380 16.159 1.00 92.94 125 ILE A CA 1
ATOM 1010 C C . ILE A 1 125 ? -15.247 1.376 17.220 1.00 92.94 125 ILE A C 1
ATOM 1012 O O . ILE A 1 125 ? -16.401 1.284 17.645 1.00 92.94 125 ILE A O 1
ATOM 1016 N N . ILE A 1 126 ? -14.439 2.383 17.572 1.00 92.19 126 ILE A N 1
ATOM 1017 C CA . ILE A 1 126 ? -14.823 3.427 18.539 1.00 92.19 126 ILE A CA 1
ATOM 1018 C C . ILE A 1 126 ? -16.122 4.118 18.106 1.00 92.19 126 ILE A C 1
ATOM 1020 O O . ILE A 1 126 ? -17.079 4.221 18.880 1.00 92.19 126 ILE A O 1
ATOM 1024 N N . ARG A 1 127 ? -16.198 4.543 16.838 1.00 90.00 127 ARG A N 1
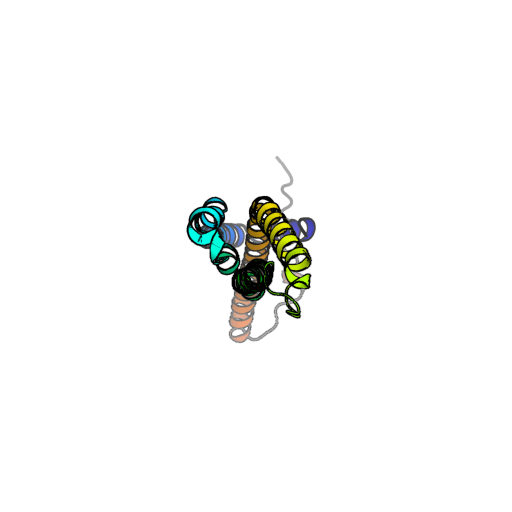ATOM 1025 C CA . ARG A 1 127 ? -17.404 5.186 16.289 1.00 90.00 127 ARG A CA 1
ATOM 1026 C C . ARG A 1 127 ? -18.623 4.265 16.350 1.00 90.00 127 ARG A C 1
ATOM 1028 O O . ARG A 1 127 ? -19.734 4.751 16.581 1.00 90.00 127 ARG A O 1
ATOM 1035 N N . SER A 1 128 ? -18.436 2.961 16.144 1.00 88.69 128 SER A N 1
ATOM 1036 C CA . SER A 1 128 ? -19.508 1.962 16.204 1.00 88.69 128 SER A CA 1
ATOM 1037 C C . SER A 1 128 ? -20.041 1.770 17.631 1.00 88.69 128 SER A C 1
ATOM 1039 O O . SER A 1 128 ? -21.259 1.759 17.831 1.00 88.69 128 SER A O 1
ATOM 1041 N N . ILE A 1 129 ? -19.151 1.737 18.631 1.00 89.25 129 ILE 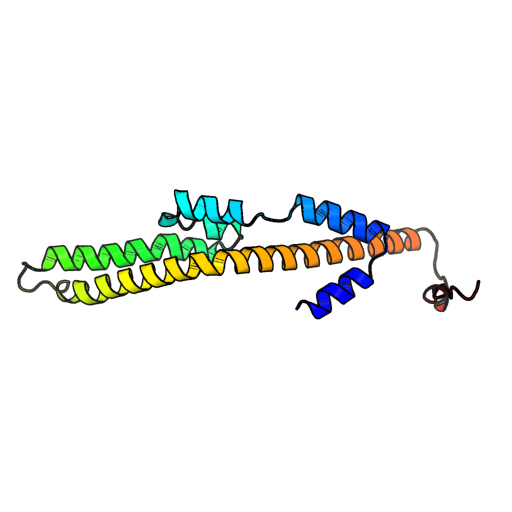A N 1
ATOM 1042 C CA . ILE A 1 129 ? -19.498 1.623 20.054 1.00 89.25 129 ILE A CA 1
ATOM 1043 C C . ILE A 1 129 ? -20.270 2.866 20.497 1.00 89.25 129 ILE A C 1
ATOM 1045 O O . ILE A 1 129 ? -21.378 2.756 21.023 1.00 89.25 129 ILE A O 1
ATOM 1049 N N . GLN A 1 130 ? -19.745 4.060 20.205 1.00 87.69 130 GLN A N 1
ATOM 1050 C CA . GLN A 1 130 ? -20.403 5.318 20.560 1.00 87.69 130 GLN A CA 1
ATOM 1051 C C . GLN A 1 130 ? -21.784 5.459 19.903 1.00 87.69 130 GLN A C 1
ATOM 1053 O O . GLN A 1 130 ? -22.735 5.922 20.535 1.00 87.69 130 GLN A O 1
ATOM 1058 N N . ARG A 1 131 ? -21.921 5.066 18.628 1.00 86.50 131 ARG A N 1
ATOM 1059 C CA . ARG A 1 131 ? -23.211 5.089 17.919 1.00 86.50 131 ARG A CA 1
ATOM 1060 C C . ARG A 1 131 ? -24.218 4.142 18.568 1.00 86.50 131 ARG A C 1
ATOM 1062 O O . ARG A 1 131 ? -25.364 4.541 18.762 1.00 86.50 131 ARG A O 1
ATOM 1069 N N . SER A 1 132 ? -23.782 2.9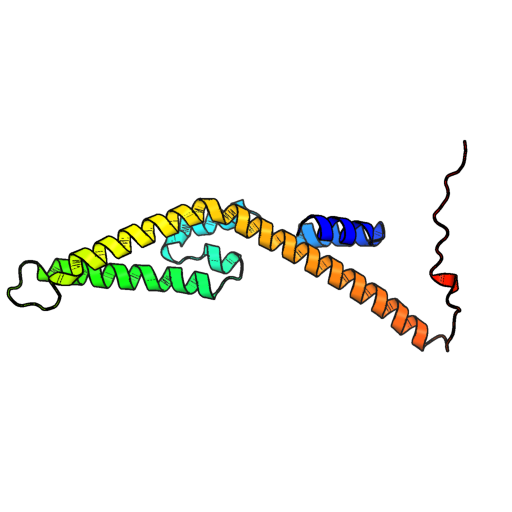36 18.925 1.00 83.88 132 SER A N 1
ATOM 1070 C CA . SER A 1 132 ? -24.623 1.925 19.572 1.00 83.88 132 SER A CA 1
ATOM 1071 C C . SER A 1 132 ? -25.075 2.384 20.957 1.00 83.88 132 SER A C 1
ATOM 1073 O O . SER A 1 132 ? -26.266 2.333 21.253 1.00 83.88 132 SER A O 1
ATOM 1075 N N . ALA A 1 133 ? -24.166 2.947 21.759 1.00 82.75 133 ALA A N 1
ATOM 1076 C CA . ALA A 1 133 ? -24.498 3.535 23.054 1.00 82.75 133 ALA A CA 1
ATOM 1077 C C . ALA A 1 133 ? -25.550 4.646 22.906 1.00 82.75 133 ALA A C 1
ATOM 1079 O O . ALA A 1 133 ? -26.614 4.582 23.520 1.00 82.75 133 ALA A O 1
ATOM 1080 N N . ARG A 1 134 ? -25.314 5.623 22.015 1.00 81.62 134 ARG A N 1
ATOM 1081 C CA . ARG A 1 134 ? -26.276 6.706 21.745 1.00 81.62 134 ARG A CA 1
ATOM 1082 C C . ARG A 1 134 ? -27.640 6.186 21.295 1.00 81.62 134 ARG A C 1
ATOM 1084 O O . ARG A 1 134 ? -28.654 6.739 21.715 1.00 81.62 134 ARG A O 1
ATOM 1091 N N . TRP A 1 135 ? -27.679 5.153 20.452 1.00 75.38 135 TRP A N 1
ATOM 1092 C CA . TRP A 1 135 ? -28.932 4.560 19.982 1.00 75.38 135 TRP A CA 1
ATOM 1093 C C . TRP A 1 135 ? -29.702 3.877 21.113 1.00 75.38 135 TRP A C 1
ATOM 1095 O O . TRP A 1 135 ? -30.902 4.106 21.235 1.00 75.38 135 TRP A O 1
ATOM 1105 N N . VAL A 1 136 ? -29.028 3.114 21.978 1.00 76.50 136 VAL A N 1
ATOM 1106 C CA . VAL A 1 136 ? -29.655 2.489 23.156 1.00 76.50 136 VAL A CA 1
ATOM 1107 C C . VAL A 1 136 ? -30.255 3.559 24.074 1.00 76.50 136 VAL A C 1
ATOM 1109 O O . VAL A 1 136 ? -31.424 3.459 24.448 1.00 76.50 136 VAL A O 1
ATOM 1112 N N . PHE A 1 137 ? -29.520 4.643 24.344 1.00 71.12 137 PHE A N 1
ATOM 1113 C CA . PHE A 1 137 ? -30.040 5.776 25.119 1.00 71.12 137 PHE A CA 1
ATOM 1114 C C . PHE A 1 137 ? -31.214 6.485 24.425 1.00 71.12 137 PHE A C 1
ATOM 1116 O O . PHE A 1 137 ? -32.191 6.859 25.072 1.00 71.12 137 PHE A O 1
ATOM 1123 N N . ALA A 1 138 ? -31.161 6.678 23.105 1.00 73.81 138 ALA A N 1
ATOM 1124 C CA . ALA A 1 138 ? -32.240 7.311 22.345 1.00 73.81 138 ALA A CA 1
ATOM 1125 C C . ALA A 1 138 ? -33.508 6.443 22.271 1.00 73.81 138 ALA A C 1
ATOM 1127 O O . ALA A 1 138 ? -34.614 6.968 22.391 1.00 73.81 138 ALA A O 1
ATOM 1128 N N . LYS A 1 139 ? -33.362 5.124 22.110 1.00 72.38 139 LYS A N 1
ATOM 1129 C CA . LYS A 1 139 ? -34.475 4.168 22.112 1.00 72.38 139 LYS A CA 1
ATOM 1130 C C . LYS A 1 139 ? -35.131 4.092 23.489 1.00 72.38 139 LYS A C 1
ATOM 1132 O O . LYS A 1 139 ? -36.352 4.145 23.571 1.00 72.38 139 LYS A O 1
ATOM 1137 N N . SER A 1 140 ? -34.328 4.065 24.553 1.00 63.34 140 SER A N 1
ATOM 1138 C CA . SER A 1 140 ? -34.816 4.127 25.936 1.00 63.34 140 SER A CA 1
ATOM 1139 C C . SER A 1 140 ? -35.617 5.416 26.204 1.00 63.34 140 SER A C 1
ATOM 1141 O O . SER A 1 140 ? -36.712 5.363 26.758 1.00 63.34 140 SER A O 1
ATOM 1143 N N . ARG A 1 141 ? -35.165 6.566 25.673 1.00 60.38 141 ARG A N 1
ATOM 1144 C CA . ARG A 1 141 ? -35.900 7.846 25.746 1.00 60.38 141 ARG A CA 1
ATOM 1145 C C . ARG A 1 141 ? -37.275 7.843 25.067 1.00 60.38 141 ARG A C 1
ATOM 1147 O O . ARG A 1 141 ? -38.157 8.554 25.529 1.00 60.38 141 ARG A O 1
ATOM 1154 N N . LYS A 1 142 ? -37.488 7.080 23.988 1.00 58.81 142 LYS A N 1
ATOM 1155 C CA . LYS A 1 142 ? -38.800 7.027 23.306 1.00 58.81 142 LYS A CA 1
ATOM 1156 C C . LYS A 1 142 ? -39.881 6.314 24.124 1.00 58.81 142 LYS A C 1
ATOM 1158 O O . LYS A 1 142 ? -41.053 6.618 23.939 1.00 58.81 142 LYS A O 1
ATOM 1163 N N . HIS A 1 143 ? -39.498 5.394 25.009 1.00 58.16 143 HIS A N 1
ATOM 1164 C CA . HIS A 1 143 ? -40.429 4.681 25.891 1.00 58.16 143 HIS A CA 1
ATOM 1165 C C . HIS A 1 143 ? -40.645 5.389 27.244 1.00 58.16 143 HIS A C 1
ATOM 1167 O O . HIS A 1 143 ? -41.536 5.003 27.990 1.00 58.16 143 HIS A O 1
ATOM 1173 N N . MET A 1 144 ? -39.877 6.445 27.540 1.00 54.69 144 MET A N 1
ATOM 1174 C CA . MET A 1 144 ? -39.972 7.263 28.756 1.00 54.69 144 MET A CA 1
ATOM 1175 C C . MET A 1 144 ? -40.276 8.727 28.396 1.00 54.69 144 MET A C 1
ATOM 1177 O O . MET A 1 144 ? -39.375 9.557 28.468 1.00 54.69 144 MET A O 1
ATOM 1181 N N . GLY A 1 145 ? -41.510 9.019 27.949 1.00 54.75 145 GLY A N 1
ATOM 1182 C CA . GLY A 1 145 ? -41.987 10.339 27.484 1.00 54.75 145 GLY A CA 1
ATOM 1183 C C . GLY A 1 145 ? -41.215 11.545 28.051 1.00 54.75 145 GLY A C 1
ATOM 1184 O O . GLY A 1 145 ? -41.147 11.736 29.259 1.00 54.75 145 GLY A O 1
ATOM 1185 N N . ALA A 1 146 ? -40.572 12.315 27.169 1.00 59.78 146 ALA A N 1
ATOM 1186 C CA . ALA A 1 146 ? -39.601 13.361 27.519 1.00 59.78 146 ALA A CA 1
ATOM 1187 C C . ALA A 1 146 ? -40.193 14.505 28.388 1.00 59.78 146 ALA A C 1
ATOM 1189 O O . ALA A 1 146 ? -41.401 14.724 28.291 1.00 59.78 146 ALA A O 1
ATOM 1190 N N . PRO A 1 147 ? -39.380 15.317 29.121 1.00 53.97 147 PRO A N 1
ATOM 1191 C CA . PRO A 1 147 ? -37.913 15.448 29.048 1.00 53.97 147 PRO A CA 1
ATOM 1192 C C . PRO A 1 147 ? -37.156 15.400 30.401 1.00 53.97 147 PRO A C 1
ATOM 1194 O O . PRO A 1 147 ? -37.601 15.946 31.405 1.00 53.97 147 PRO A O 1
ATOM 1197 N N . TYR A 1 148 ? -35.926 14.866 30.405 1.00 57.19 148 TYR A N 1
ATOM 1198 C CA . TYR A 1 148 ? -34.972 15.109 31.500 1.00 57.19 148 TYR A CA 1
ATOM 1199 C C . TYR A 1 148 ? -34.140 16.379 31.233 1.00 57.19 148 TYR A C 1
ATOM 1201 O O . TYR A 1 148 ? -33.719 16.601 30.091 1.00 57.19 148 TYR A O 1
ATOM 1209 N N . PRO A 1 149 ? -33.884 17.213 32.259 1.00 54.53 149 PRO A N 1
ATOM 1210 C CA . PRO A 1 149 ? -33.231 18.508 32.110 1.00 54.53 149 PRO A CA 1
ATOM 1211 C C . PRO A 1 149 ? -31.741 18.394 31.760 1.00 54.53 149 PRO A C 1
ATOM 1213 O O . PRO A 1 149 ? -31.059 17.411 32.047 1.00 54.53 149 PRO A O 1
ATOM 1216 N N . ARG A 1 150 ? -31.223 19.474 31.164 1.00 52.94 150 ARG A N 1
ATOM 1217 C CA . ARG A 1 150 ? -29.843 19.673 30.677 1.00 52.94 150 ARG A CA 1
ATOM 1218 C C . ARG A 1 150 ? -28.748 19.510 31.756 1.00 52.94 150 ARG A C 1
ATOM 1220 O O . ARG A 1 150 ? -27.571 19.559 31.419 1.00 52.94 150 ARG A O 1
ATOM 1227 N N . SER A 1 151 ? -29.120 19.293 33.018 1.00 53.06 151 SER A N 1
ATOM 1228 C CA . SER A 1 151 ? -28.232 19.093 34.169 1.00 53.06 151 SER A CA 1
ATOM 1229 C C . SER A 1 151 ? -27.647 17.681 34.278 1.00 53.06 151 SER A C 1
ATOM 1231 O O . SER A 1 151 ? -26.621 17.516 34.924 1.00 53.06 151 SER A O 1
ATOM 1233 N N . LEU A 1 152 ? -28.219 16.669 33.611 1.00 51.66 152 LEU A N 1
ATOM 1234 C CA . LEU A 1 152 ? -27.715 15.286 33.699 1.00 51.66 152 LEU A CA 1
ATOM 1235 C C . LEU A 1 152 ? -26.438 15.026 32.869 1.00 51.66 152 LEU A C 1
ATOM 1237 O O . LEU A 1 152 ? -25.866 13.943 32.936 1.00 51.66 152 LEU A O 1
ATOM 1241 N N . TYR A 1 153 ? -25.985 16.015 32.089 1.00 53.12 153 TYR A N 1
ATOM 1242 C CA . TYR A 1 153 ? -24.684 15.994 31.402 1.00 53.12 153 TYR A CA 1
ATOM 1243 C C . TYR A 1 153 ? -23.542 16.538 32.271 1.00 53.12 153 TYR A C 1
ATOM 1245 O O . TYR A 1 153 ? -22.382 16.463 31.875 1.00 53.12 153 TYR A O 1
ATOM 1253 N N . LEU A 1 154 ? -23.855 17.054 33.461 1.00 51.12 154 LEU A N 1
ATOM 1254 C CA . LEU A 1 154 ? -22.879 17.310 34.510 1.00 51.12 154 LEU A CA 1
ATOM 1255 C C . LEU A 1 154 ? -22.734 16.021 35.317 1.00 51.12 154 LEU A C 1
ATOM 1257 O O . LEU A 1 154 ? -23.278 15.893 36.410 1.00 51.12 154 LEU A O 1
ATOM 1261 N N . LEU A 1 155 ? -22.024 15.034 34.767 1.00 54.72 155 LEU A N 1
ATOM 1262 C CA . LEU A 1 155 ? -21.436 14.025 35.642 1.00 54.72 155 LEU A CA 1
ATOM 1263 C C . LEU A 1 155 ? -20.536 14.791 36.622 1.00 54.72 155 LEU A C 1
ATOM 1265 O O . LEU A 1 155 ? -19.675 15.546 36.155 1.00 54.72 155 LEU A O 1
ATOM 1269 N N . PRO A 1 156 ? -20.713 14.650 37.949 1.00 41.31 156 PRO A N 1
ATOM 1270 C CA . PRO A 1 156 ? -19.718 15.131 38.883 1.00 41.31 156 PRO A CA 1
ATOM 1271 C C . PRO A 1 156 ? -18.409 14.472 38.468 1.00 41.31 156 PRO A C 1
ATOM 1273 O O . PRO A 1 156 ? -18.294 13.244 38.474 1.00 41.31 156 PRO A O 1
ATOM 1276 N N . ARG A 1 157 ? -17.429 15.277 38.049 1.00 53.94 157 ARG A N 1
ATOM 1277 C CA . ARG A 1 157 ? -16.041 14.831 38.057 1.00 53.94 157 ARG A CA 1
ATOM 1278 C C . ARG A 1 157 ? -15.834 14.347 39.483 1.00 53.94 157 ARG A C 1
ATOM 1280 O O . ARG A 1 157 ? -15.957 15.159 40.395 1.00 53.94 157 ARG A O 1
ATOM 1287 N N . ALA A 1 158 ? -15.647 13.042 39.668 1.00 48.50 158 ALA A N 1
ATOM 1288 C CA . ALA A 1 158 ? -15.317 12.479 40.963 1.00 48.50 158 ALA A CA 1
ATOM 1289 C C . ALA A 1 158 ? -14.034 13.173 41.425 1.00 48.50 158 ALA A C 1
ATOM 1291 O O . ALA A 1 158 ? -12.929 12.842 41.003 1.00 48.50 158 ALA A O 1
ATOM 1292 N N . SER A 1 159 ? -14.213 14.219 42.223 1.00 46.53 159 SER A N 1
ATOM 1293 C CA . SER A 1 159 ? -13.200 14.786 43.076 1.00 46.53 159 SER A CA 1
ATOM 1294 C C . SER A 1 159 ? -12.907 13.709 44.105 1.00 46.53 159 SER A C 1
ATOM 1296 O O . SER A 1 159 ? -13.601 13.593 45.113 1.00 46.53 159 SER A O 1
ATOM 1298 N N . SER A 1 160 ? -11.894 12.892 43.838 1.00 53.62 160 SER A N 1
ATOM 1299 C CA . SER A 1 160 ? -11.148 12.254 44.911 1.00 53.62 160 SER A CA 1
ATOM 1300 C C . SER A 1 160 ? -10.383 13.363 45.634 1.00 53.62 160 SER A C 1
ATOM 1302 O O . SER A 1 160 ? -9.227 13.645 45.321 1.00 53.62 160 SER A O 1
ATOM 1304 N N . GLN A 1 161 ? -11.070 14.056 46.538 1.00 49.12 161 GLN A N 1
ATOM 1305 C CA . GLN A 1 161 ? -10.406 14.726 47.639 1.00 49.12 161 GLN A CA 1
ATOM 1306 C C . GLN A 1 161 ? -10.388 13.773 48.835 1.00 49.12 161 GLN A C 1
ATOM 1308 O O . GLN A 1 161 ? -11.430 13.312 49.292 1.00 49.12 161 GLN A O 1
ATOM 1313 N N . GLU A 1 162 ? -9.156 13.528 49.274 1.00 44.47 162 GLU A N 1
ATOM 1314 C CA . GLU A 1 162 ? -8.717 13.229 50.637 1.00 44.47 162 GLU A CA 1
ATOM 1315 C C . GLU A 1 162 ? -9.004 11.843 51.233 1.00 44.47 162 GLU A C 1
ATOM 1317 O O . GLU A 1 162 ? -10.075 11.538 51.760 1.00 44.47 162 GLU A O 1
ATOM 1322 N N . ARG A 1 163 ? -7.936 11.039 51.289 1.00 44.44 163 ARG A N 1
ATOM 1323 C CA . ARG A 1 163 ? -7.142 10.929 52.520 1.00 44.44 163 ARG A CA 1
ATOM 1324 C C . ARG A 1 163 ? -5.671 10.678 52.207 1.00 44.44 163 ARG A C 1
ATOM 1326 O O . ARG A 1 163 ? -5.413 10.017 51.179 1.00 44.44 163 ARG A O 1
#

Foldseek 3Di:
DVVVLVVLLVPDDPVLNVVLVVVLVVPQDDLVVLVVCCVPVVQQQVSCVSLVNVVVSVCSNPQLVVLVCLQVLCVVCCPPPPDPSVVSNVVSVVSNVVSVVVSVVVSVCSVVSSVVSSSVVSVVSSVVSVVVVVVVVVVVCVVVPDDDDPCVVCPPPPPPDDD

Radius of gyration: 27.22 Å; Cα contacts (8 Å, |Δi|>4): 106; chains: 1; bounding box: 60×36×93 Å

InterPro domains:
  IPR007829 TM2 domain [PF05154] (28-77)

Solvent-accessible surface area (backbone atoms only — not comparable to full-atom values): 9267 Å² total; per-residue (Å²): 115,68,71,64,50,53,56,57,56,70,74,47,53,74,71,55,46,52,52,47,51,54,52,40,69,71,66,53,72,58,59,69,70,43,47,48,35,43,72,78,34,49,83,54,22,46,39,34,48,76,73,69,38,56,72,63,16,49,50,46,48,50,51,59,53,54,23,48,50,36,25,52,50,8,61,72,27,73,86,44,90,88,51,88,42,46,74,29,31,63,61,12,48,52,42,45,52,52,48,52,52,52,58,55,53,43,66,68,45,46,57,58,52,43,51,54,49,41,54,51,50,45,54,50,49,54,54,50,53,55,50,51,53,52,47,54,54,51,57,54,44,70,78,50,77,79,83,85,68,88,64,75,78,61,67,76,76,81,75,86,73,84,134

Mean predicted aligned error: 10.58 Å

Sequence (163 aa):
MAANLIELKQSLTEQQLKVLELELNRRKKSTPLAYAPWFFLSWIGTHKFYLGKIGEGMAYIFLPWVALFLFVGGLITINQDGSPFLGLLLPGSAALVAYAIWWFVDLFTLHSQVERFNEQLEVQIIRSIQRSARWVFAKSRKHMGAPYPRSLYLLPRASSQER

Secondary structure (DSSP, 8-state):
-HHHHHHHHHTS-HHHHHHHHHHHHHHPPPHHHHHHHHHHSGGGTHHHHHTT-HHHHHHHHHHHHHHHHHHHHHHHHTT-TT-TTGGGHHHHHHHHHHHHHHHHHHHHHHHHHHHHHHHHHHHHHHHHHHHHHHHHHHHHHHHS-S---GGGG----------

pLDDT: mean 81.99, std 13.79, range [41.31, 95.5]

Organism: Tectimicrobiota bacterium (NCBI:txid2528274)